Protein AF-A0ABD6SBT2-F1 (afdb_monomer)

Mean predicted aligned error: 2.45 Å

Radius of gyration: 12.48 Å; Cα contacts (8 Å, |Δi|>4): 80; chains: 1; bounding box: 29×24×32 Å

InterPro domains:
  IPR000873 AMP-dependent synthetase/ligase domain [PF00501] (2-81)
  IPR042099 ANL, N-terminal domain [G3DSA:3.40.50.12780] (1-81)

pLDDT: mean 96.16, std 5.86, range [60.06, 98.69]

Nearest PDB structures (foldseek):
  3dhv-assembly1_A  TM=1.009E+00  e=1.619E-09  Bacillus cereus ATCC 14579
  3fce-assembly1_A  TM=1.009E+00  e=5.364E-09  Bacillus cereus ATCC 14579
  4pzp-assembly1_A  TM=1.008E+00  e=1.115E-08  Bacillus cereus ATCC 14579
  3e7x-assembly1_A  TM=9.956E-01  e=2.794E-06  Bacillus subtilis
  7r27-assembly2_B  TM=9.177E-01  e=2.948E-04  Lactiplantibacillus plantarum subsp. plantarum NC8

Solvent-accessible surface area (backbone atoms only — not comparable to full-atom values): 5093 Å² total; per-residue (Å²): 120,81,60,77,50,52,55,58,28,61,78,70,72,53,80,90,84,85,84,56,72,70,30,68,77,32,62,70,55,34,52,55,48,49,50,72,57,67,50,38,67,46,74,47,40,39,70,60,53,54,60,47,60,72,40,88,67,64,42,57,89,41,34,76,57,55,76,44,82,47,73,50,96,57,80,72,54,74,96,79,108

Foldseek 3Di:
DVVVCVPVCVVVVHDDQDDDPVCVVPVVSVLVSQLVPLDQEAEDALVVLVVLVVDPPSDCVSNVNHHYYHHDDDDNDPVSD

Sequence (81 aa):
LSVMDIYPSLVTGGTLWAIDKDMIARPKDLFAS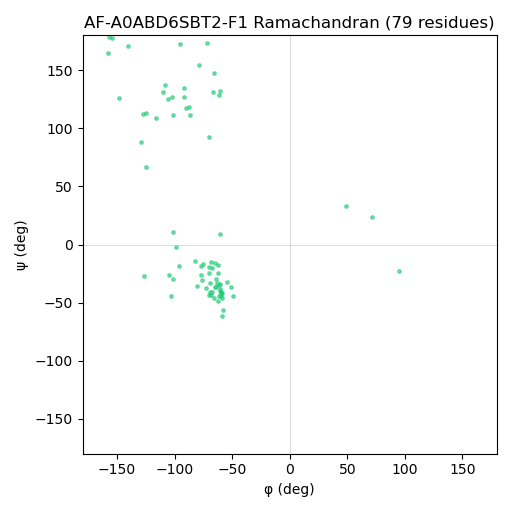LEQSDIQVWTSTPSFAEMCLMEASFSENMLPNMKTFLFCGEVLPNEVA

Organism: Bacillus thuringiensis (NCBI:txid1428)

Secondary structure (DSSP, 8-state):
-TTTTHHHHHHHT-------HHHHTSHHHHHHHHHHH--SEEEE-HHHHHHHHTSTT-STTTSTT--EEEE-SS---GGG-

Structure (mmCIF, N/CA/C/O backbone):
data_AF-A0ABD6SBT2-F1
#
_entry.id   AF-A0ABD6SBT2-F1
#
loop_
_atom_site.group_PDB
_atom_site.id
_atom_site.type_symbol
_atom_site.label_atom_id
_atom_site.label_alt_id
_atom_site.label_comp_id
_atom_site.label_asym_id
_atom_site.label_entity_id
_atom_site.label_seq_id
_atom_site.pdbx_PDB_ins_code
_atom_site.Cartn_x
_atom_site.Cartn_y
_atom_site.Cartn_z
_atom_site.occupancy
_atom_site.B_iso_or_equiv
_atom_site.auth_seq_id
_atom_site.auth_comp_id
_atom_site.auth_asym_id
_atom_site.auth_atom_id
_atom_site.pdbx_PDB_model_num
ATOM 1 N N . LEU A 1 1 ? 8.589 -8.631 1.322 1.00 60.06 1 LEU A N 1
ATOM 2 C CA . LEU A 1 1 ? 7.981 -7.375 1.817 1.00 60.06 1 LEU A CA 1
ATOM 3 C C . LEU A 1 1 ? 6.744 -7.590 2.697 1.00 60.06 1 LEU A C 1
ATOM 5 O O . LEU A 1 1 ? 6.458 -6.708 3.490 1.00 60.06 1 LEU A O 1
ATOM 9 N N . SER A 1 2 ? 6.086 -8.757 2.635 1.00 63.69 2 SER A N 1
ATOM 10 C CA . SER A 1 2 ? 4.813 -9.099 3.306 1.00 63.69 2 SER A CA 1
ATOM 11 C C . SER A 1 2 ? 4.779 -9.040 4.844 1.00 63.69 2 SER A C 1
ATOM 13 O O . SER A 1 2 ? 3.873 -9.579 5.454 1.00 63.69 2 SER A O 1
ATOM 15 N N . VAL A 1 3 ? 5.800 -8.515 5.515 1.00 93.25 3 VAL A N 1
ATOM 16 C CA . VAL A 1 3 ? 5.823 -8.392 6.987 1.00 93.25 3 VAL A CA 1
ATOM 17 C C . VAL A 1 3 ? 5.494 -6.958 7.404 1.00 93.25 3 VAL A C 1
ATOM 19 O O . VAL A 1 3 ? 4.937 -6.749 8.478 1.00 93.25 3 VAL A O 1
ATOM 22 N N . MET A 1 4 ? 5.833 -5.984 6.553 1.00 95.38 4 MET A N 1
ATOM 23 C CA . MET A 1 4 ? 5.701 -4.552 6.830 1.00 95.38 4 MET A CA 1
ATOM 24 C C . MET A 1 4 ? 4.238 -4.089 6.867 1.00 95.38 4 MET A C 1
ATOM 26 O O . MET A 1 4 ? 3.931 -3.116 7.540 1.00 95.38 4 MET A O 1
ATOM 30 N N . ASP A 1 5 ? 3.343 -4.810 6.200 1.00 96.56 5 ASP A N 1
ATOM 31 C CA . ASP A 1 5 ? 1.902 -4.570 6.161 1.00 96.56 5 ASP A CA 1
ATOM 32 C C . ASP A 1 5 ? 1.128 -5.542 7.065 1.00 96.56 5 ASP A C 1
ATOM 34 O O . ASP A 1 5 ? 0.274 -5.101 7.832 1.00 96.56 5 ASP A O 1
ATOM 38 N N . ILE A 1 6 ? 1.449 -6.844 7.040 1.00 97.50 6 ILE A N 1
ATOM 39 C CA . ILE A 1 6 ? 0.688 -7.878 7.760 1.00 97.50 6 ILE A CA 1
ATOM 40 C C . ILE A 1 6 ? 0.635 -7.603 9.260 1.00 97.50 6 ILE A C 1
ATOM 42 O O . ILE A 1 6 ? -0.450 -7.438 9.816 1.00 97.50 6 ILE A O 1
ATOM 46 N N . TYR A 1 7 ? 1.781 -7.561 9.942 1.00 97.25 7 TYR A N 1
ATOM 47 C CA . TYR A 1 7 ? 1.769 -7.446 11.401 1.00 97.25 7 TYR A CA 1
ATOM 48 C C . TYR A 1 7 ? 1.300 -6.072 11.876 1.00 97.25 7 TYR A C 1
ATOM 50 O O . TYR A 1 7 ? 0.470 -6.048 12.785 1.00 97.25 7 TYR A O 1
ATOM 58 N N . PRO A 1 8 ? 1.740 -4.945 11.279 1.00 97.25 8 PRO A N 1
ATOM 59 C CA . PRO A 1 8 ? 1.217 -3.635 11.651 1.00 97.25 8 PRO A CA 1
ATOM 60 C C . PRO A 1 8 ? -0.293 -3.519 11.441 1.00 97.25 8 PRO A C 1
ATOM 62 O O . PRO A 1 8 ? -0.977 -3.015 12.328 1.00 97.25 8 PRO A O 1
ATOM 65 N N . SER A 1 9 ? -0.836 -4.053 10.342 1.00 97.69 9 SER A N 1
ATOM 66 C CA . SER A 1 9 ? -2.286 -4.091 10.119 1.00 97.69 9 SER A CA 1
ATOM 67 C C . SER A 1 9 ? -2.994 -4.923 11.194 1.00 97.69 9 SER A C 1
ATOM 69 O O . SER A 1 9 ? -3.905 -4.430 11.854 1.00 97.69 9 SER A O 1
ATOM 71 N N . LEU A 1 10 ? -2.513 -6.138 11.481 1.00 97.81 10 LEU A N 1
ATOM 72 C CA . LEU A 1 10 ? -3.113 -7.011 12.498 1.00 97.81 10 LEU A CA 1
ATOM 73 C C . LEU A 1 10 ? -3.140 -6.380 13.899 1.00 97.81 10 LEU A C 1
ATOM 75 O O . LEU A 1 10 ? -4.169 -6.429 14.569 1.00 97.81 10 LEU A O 1
ATOM 79 N N . VAL A 1 11 ? -2.036 -5.778 14.355 1.00 98.31 11 VAL A N 1
ATOM 80 C CA . VAL A 1 11 ? -1.962 -5.207 15.716 1.00 98.31 11 VAL A CA 1
ATOM 81 C C . VAL A 1 11 ? -2.712 -3.882 15.858 1.00 98.31 11 VAL A C 1
ATOM 83 O O . VAL A 1 11 ? -3.002 -3.470 16.979 1.00 98.31 11 VAL A O 1
ATOM 86 N N . THR A 1 12 ? -3.034 -3.218 14.745 1.00 97.69 12 THR A N 1
ATOM 87 C CA . THR A 1 12 ? -3.820 -1.972 14.720 1.00 97.69 12 THR A CA 1
ATOM 88 C C . THR A 1 12 ? -5.296 -2.196 14.389 1.00 97.69 12 THR A C 1
ATOM 90 O O . THR A 1 12 ? -6.070 -1.242 14.403 1.00 97.69 12 THR A O 1
ATOM 93 N N . GLY A 1 13 ? -5.707 -3.443 14.128 1.00 98.06 13 GLY A N 1
ATOM 94 C CA . GLY A 1 13 ? -7.074 -3.773 13.716 1.00 98.06 13 GLY A CA 1
ATOM 95 C C . GLY A 1 13 ? -7.408 -3.322 12.290 1.00 98.06 13 GLY A C 1
ATOM 96 O O . GLY A 1 13 ? -8.575 -3.091 11.978 1.00 98.06 13 GLY A O 1
ATOM 97 N N . GLY A 1 14 ? -6.392 -3.161 11.442 1.00 97.56 14 GLY A N 1
ATOM 98 C CA . GLY A 1 14 ? -6.539 -2.819 10.035 1.00 97.56 14 GLY A CA 1
ATOM 99 C C . GLY A 1 14 ? -7.080 -3.971 9.185 1.00 97.56 14 GLY A C 1
ATOM 100 O O . GLY A 1 14 ? -7.242 -5.107 9.633 1.00 97.56 14 GLY A O 1
ATOM 101 N N . THR A 1 15 ? -7.352 -3.662 7.917 1.00 98.44 15 THR A N 1
ATOM 102 C CA . THR A 1 15 ? -7.748 -4.643 6.898 1.00 98.44 15 THR A CA 1
ATOM 103 C C . THR A 1 15 ? -6.613 -4.806 5.896 1.00 98.44 15 THR A C 1
ATOM 105 O O . THR A 1 15 ? -6.064 -3.821 5.410 1.00 98.44 15 THR A O 1
ATOM 108 N N . LEU A 1 16 ? -6.241 -6.051 5.594 1.00 97.94 16 LEU A N 1
ATOM 109 C CA . LEU A 1 16 ? -5.281 -6.353 4.534 1.00 97.94 16 LEU A CA 1
ATOM 110 C C . LEU A 1 16 ? -6.020 -6.497 3.204 1.00 97.94 16 LEU A C 1
ATOM 112 O O . LEU A 1 16 ? -6.839 -7.402 3.051 1.00 97.94 16 LEU A O 1
ATOM 116 N N . TRP A 1 17 ? -5.696 -5.632 2.245 1.00 98.31 17 TRP A N 1
ATOM 117 C CA . TRP A 1 17 ? -6.146 -5.752 0.861 1.00 98.31 17 TRP A CA 1
ATOM 118 C C . TRP A 1 17 ? -5.017 -6.326 0.009 1.00 98.31 17 TRP A C 1
ATOM 120 O O . TRP A 1 17 ? -3.983 -5.687 -0.180 1.00 98.31 17 TRP A O 1
ATOM 130 N N . ALA A 1 18 ? -5.190 -7.555 -0.473 1.00 96.94 18 ALA A N 1
ATOM 131 C CA . ALA A 1 18 ? -4.164 -8.243 -1.243 1.00 96.94 18 ALA A CA 1
ATOM 132 C C . ALA A 1 18 ? -4.332 -7.990 -2.746 1.00 96.94 18 ALA A C 1
ATOM 134 O O . ALA A 1 18 ? -5.423 -8.137 -3.293 1.00 96.94 18 ALA A O 1
ATOM 135 N N . ILE A 1 19 ? -3.220 -7.683 -3.411 1.00 97.56 19 ILE A N 1
ATOM 136 C CA . ILE A 1 19 ? -3.093 -7.702 -4.867 1.00 97.56 19 ILE A CA 1
ATOM 137 C C . ILE A 1 19 ? -2.279 -8.938 -5.244 1.00 97.56 19 ILE A C 1
ATOM 139 O O . ILE A 1 19 ? -1.173 -9.140 -4.737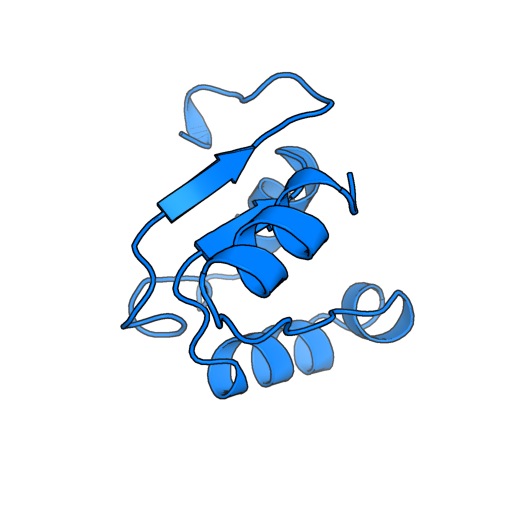 1.00 97.56 19 ILE A O 1
ATOM 143 N N . ASP A 1 20 ? -2.828 -9.776 -6.119 1.00 96.50 20 ASP A N 1
ATOM 144 C CA . ASP A 1 20 ? -2.159 -10.988 -6.582 1.00 96.50 20 ASP A CA 1
ATOM 145 C C . ASP A 1 20 ? -1.400 -10.781 -7.903 1.00 96.50 20 ASP A C 1
ATOM 147 O O . ASP A 1 20 ? -1.476 -9.747 -8.569 1.00 96.50 20 ASP A O 1
ATOM 151 N N . LYS A 1 21 ? -0.642 -11.807 -8.292 1.00 96.00 21 LYS A N 1
ATOM 152 C CA . LYS A 1 21 ? 0.162 -11.798 -9.517 1.00 96.00 21 LYS A CA 1
ATOM 153 C C . LYS A 1 21 ? -0.686 -11.638 -10.785 1.00 96.00 21 LYS A C 1
ATOM 155 O O . LYS A 1 21 ? -0.219 -11.025 -11.746 1.00 96.00 21 LYS A O 1
ATOM 160 N N . ASP A 1 22 ? -1.893 -12.193 -10.811 1.00 97.12 22 ASP A N 1
ATOM 161 C CA . ASP A 1 22 ? -2.746 -12.181 -11.997 1.00 97.12 22 ASP A CA 1
ATOM 162 C C . ASP A 1 22 ? -3.390 -10.806 -12.207 1.00 97.12 22 ASP A C 1
ATOM 164 O O . ASP A 1 22 ? -3.623 -10.418 -13.353 1.00 97.12 22 ASP A O 1
ATOM 168 N N . MET A 1 23 ? -3.642 -10.062 -11.124 1.00 97.44 23 MET A N 1
ATOM 169 C CA . MET A 1 23 ? -4.018 -8.647 -11.166 1.00 97.44 23 MET A CA 1
ATOM 170 C C . MET A 1 23 ? -2.863 -7.796 -11.697 1.00 97.44 23 MET A C 1
ATOM 172 O O . MET A 1 23 ? -3.062 -7.001 -12.607 1.00 97.44 23 MET A O 1
ATOM 176 N N . ILE A 1 24 ? -1.633 -8.001 -11.210 1.00 96.12 24 ILE A N 1
ATOM 177 C CA . ILE A 1 24 ? -0.454 -7.249 -11.688 1.00 96.12 24 ILE A CA 1
ATOM 178 C C . ILE A 1 24 ? -0.216 -7.482 -13.187 1.00 96.12 24 ILE A C 1
ATOM 180 O O . ILE A 1 24 ? 0.109 -6.552 -13.921 1.00 96.12 24 ILE A O 1
ATOM 184 N N . ALA A 1 25 ? -0.427 -8.710 -13.668 1.00 95.94 25 ALA A N 1
ATOM 185 C CA . ALA A 1 25 ? -0.318 -9.038 -15.089 1.00 95.94 25 ALA A CA 1
ATOM 186 C C . ALA A 1 25 ? -1.424 -8.402 -15.959 1.00 95.94 25 ALA A C 1
ATOM 188 O O . ALA A 1 25 ? -1.302 -8.384 -17.186 1.00 95.94 25 ALA A O 1
ATOM 189 N N . ARG A 1 26 ? -2.506 -7.897 -15.351 1.00 96.69 26 ARG A N 1
ATOM 190 C CA . ARG A 1 26 ? -3.673 -7.315 -16.025 1.00 96.69 26 ARG A CA 1
ATOM 191 C C . ARG A 1 26 ? -3.985 -5.938 -15.428 1.00 96.69 26 ARG A C 1
ATOM 193 O O . ARG A 1 26 ? -4.843 -5.842 -14.553 1.00 96.69 26 ARG A O 1
ATOM 200 N N . PRO A 1 27 ? -3.372 -4.852 -15.940 1.00 92.88 27 PRO A N 1
ATOM 201 C CA . PRO A 1 27 ? -3.489 -3.514 -15.352 1.00 92.88 27 PRO A CA 1
ATOM 202 C C . PRO A 1 27 ? -4.929 -3.054 -15.093 1.00 92.88 27 PRO A C 1
ATOM 204 O O . PRO A 1 27 ? -5.208 -2.451 -14.066 1.00 92.88 27 PRO A O 1
ATOM 207 N N . LYS A 1 28 ? -5.877 -3.409 -15.970 1.00 95.69 28 LYS A N 1
ATOM 208 C CA . LYS A 1 28 ? -7.302 -3.105 -15.759 1.00 95.69 28 LYS A CA 1
ATOM 209 C C . LYS A 1 28 ? -7.863 -3.715 -14.473 1.00 95.69 28 LYS A C 1
ATOM 211 O O . LYS A 1 28 ? -8.591 -3.039 -13.757 1.00 95.69 28 LYS A O 1
ATOM 216 N N . ASP A 1 29 ? -7.513 -4.965 -14.182 1.00 98.00 29 ASP A N 1
ATOM 217 C CA . ASP A 1 29 ? -7.980 -5.677 -12.991 1.00 98.00 29 ASP A CA 1
ATOM 218 C C . ASP A 1 29 ? -7.283 -5.124 -11.738 1.00 98.00 29 ASP A C 1
ATOM 220 O O . ASP A 1 29 ? -7.922 -4.947 -10.702 1.00 98.00 29 ASP A O 1
ATOM 224 N N . LEU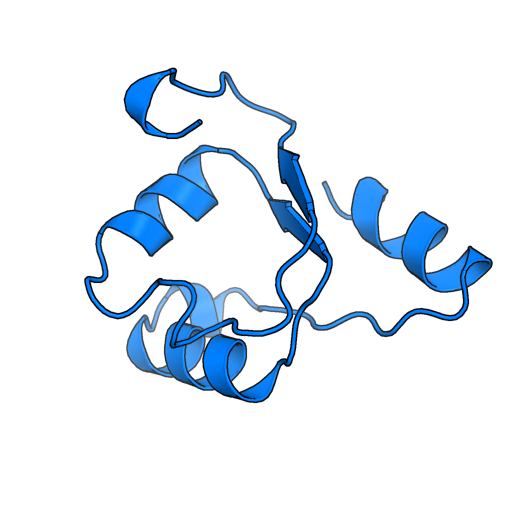 A 1 30 ? -5.994 -4.778 -11.851 1.00 98.38 30 LEU A N 1
ATOM 225 C CA . LEU A 1 30 ? -5.240 -4.100 -10.795 1.00 98.38 30 LEU A CA 1
ATOM 226 C C . LEU A 1 30 ? -5.885 -2.767 -10.403 1.00 98.38 30 LEU A C 1
ATOM 228 O O . LEU A 1 30 ? -6.209 -2.570 -9.236 1.00 98.38 30 LEU A O 1
ATOM 232 N N . PHE A 1 31 ? -6.088 -1.859 -11.359 1.00 98.12 31 PHE A N 1
ATOM 233 C CA . PHE A 1 31 ? -6.610 -0.524 -11.062 1.00 98.12 31 PHE A CA 1
ATOM 234 C C . PHE A 1 31 ? -8.076 -0.554 -10.623 1.00 98.12 31 PHE A C 1
ATOM 236 O O . PHE A 1 31 ? -8.445 0.193 -9.723 1.00 98.12 31 PHE A O 1
ATOM 243 N N . ALA A 1 32 ? -8.884 -1.478 -11.156 1.00 98.06 32 ALA A N 1
ATOM 244 C CA . ALA A 1 32 ? -10.238 -1.706 -10.655 1.00 98.06 32 ALA A CA 1
ATOM 245 C C . ALA A 1 32 ? -10.248 -2.231 -9.207 1.00 98.06 32 ALA A C 1
ATOM 247 O O . ALA A 1 32 ? -11.135 -1.877 -8.432 1.00 98.06 32 ALA A O 1
ATOM 248 N N . SER A 1 33 ? -9.282 -3.076 -8.830 1.00 98.44 33 SER A N 1
ATOM 249 C CA . SER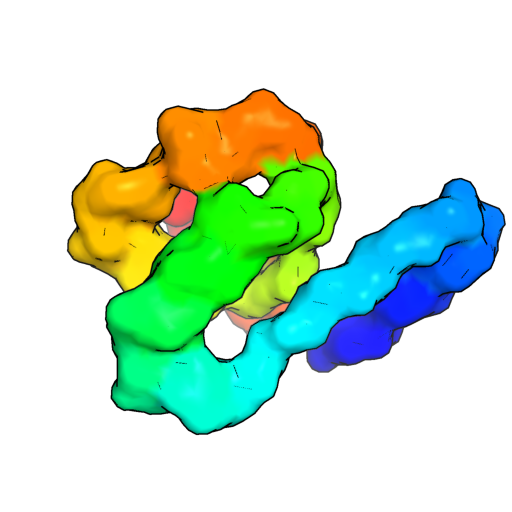 A 1 33 ? -9.120 -3.553 -7.451 1.00 98.44 33 SER A CA 1
ATOM 250 C C . SER A 1 33 ? -8.683 -2.421 -6.520 1.00 98.44 33 SER A C 1
ATOM 252 O O . SER A 1 33 ? -9.252 -2.258 -5.445 1.00 98.44 33 SER A O 1
ATOM 254 N N . LEU A 1 34 ? -7.727 -1.592 -6.954 1.00 98.25 34 LEU A N 1
ATOM 255 C CA . LEU A 1 34 ? -7.258 -0.431 -6.195 1.00 98.25 34 LEU A CA 1
ATOM 256 C C . LEU A 1 34 ? -8.377 0.589 -5.948 1.00 98.25 34 LEU A C 1
ATOM 258 O O . LEU A 1 34 ? -8.542 1.024 -4.812 1.00 98.25 34 LEU A O 1
ATOM 262 N N . GLU A 1 35 ? -9.193 0.902 -6.954 1.00 97.88 35 GLU A N 1
ATOM 263 C CA . GLU A 1 35 ? -10.340 1.814 -6.814 1.00 97.88 35 GLU A CA 1
ATOM 264 C C . GLU A 1 35 ? -11.379 1.308 -5.793 1.00 97.88 35 GLU A C 1
ATOM 266 O O . GLU A 1 35 ? -11.970 2.089 -5.053 1.00 97.88 35 GLU A O 1
ATOM 271 N N . GLN A 1 36 ? -11.571 -0.011 -5.693 1.00 98.25 36 GLN A N 1
ATOM 272 C CA . GLN A 1 36 ? -12.494 -0.629 -4.729 1.00 98.25 36 GLN A CA 1
ATOM 273 C C . GLN A 1 36 ? -11.903 -0.799 -3.324 1.00 98.25 36 GLN A C 1
ATOM 275 O O . GLN A 1 36 ? -12.637 -1.096 -2.382 1.00 98.25 36 GLN A O 1
ATOM 280 N N . SER A 1 37 ? -10.585 -0.663 -3.185 1.00 97.94 37 SER A N 1
ATOM 281 C CA . SER A 1 37 ? -9.859 -1.091 -1.989 1.00 97.94 37 SER A CA 1
ATOM 282 C C . SER A 1 37 ? -9.996 -0.155 -0.791 1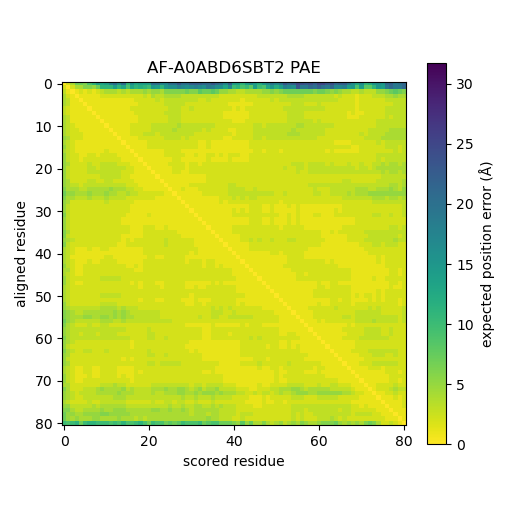.00 97.94 37 SER A C 1
ATOM 284 O O . SER A 1 37 ? -9.811 -0.589 0.345 1.00 97.94 37 SER A O 1
ATOM 286 N N . ASP A 1 38 ? -10.263 1.130 -1.043 1.00 97.38 38 ASP A N 1
ATOM 287 C CA . ASP A 1 38 ? -10.196 2.202 -0.044 1.00 97.38 38 ASP A CA 1
ATOM 288 C C . ASP A 1 38 ? -8.886 2.204 0.782 1.00 97.38 38 ASP A C 1
ATOM 290 O O . ASP A 1 38 ? -8.869 2.513 1.977 1.00 97.38 38 ASP A O 1
ATOM 294 N N . ILE A 1 39 ? -7.763 1.805 0.164 1.00 98.12 39 ILE A N 1
ATOM 295 C CA . ILE A 1 39 ? -6.475 1.685 0.860 1.00 98.12 39 ILE A CA 1
ATOM 296 C C . ILE A 1 39 ? -6.042 3.036 1.440 1.00 98.12 39 ILE A C 1
ATOM 298 O O . ILE A 1 39 ? -5.978 4.055 0.754 1.00 98.12 39 ILE A O 1
ATOM 302 N N . GLN A 1 40 ? -5.646 2.999 2.713 1.00 98.69 40 GLN A N 1
ATOM 303 C CA . GLN A 1 40 ? -5.124 4.149 3.456 1.00 98.69 40 GLN A CA 1
ATOM 304 C C . GLN A 1 40 ? -3.604 4.094 3.648 1.00 98.69 40 GLN A C 1
ATOM 306 O O . GLN A 1 40 ? -2.955 5.130 3.810 1.00 98.69 40 GLN A O 1
ATOM 311 N N . VAL A 1 41 ? -3.039 2.884 3.652 1.00 98.38 41 VAL A N 1
ATOM 312 C CA . VAL A 1 41 ? -1.608 2.626 3.829 1.00 98.38 41 VAL A CA 1
ATOM 313 C C . VAL A 1 41 ? -1.132 1.738 2.690 1.00 98.38 41 VAL A C 1
ATOM 315 O O . VAL A 1 41 ? -1.498 0.567 2.607 1.00 98.38 41 VAL A O 1
ATOM 318 N N . TRP A 1 42 ? -0.298 2.293 1.823 1.00 98.19 42 TRP A N 1
ATOM 319 C CA . TRP A 1 42 ? 0.321 1.588 0.714 1.00 98.19 42 TRP A CA 1
ATOM 320 C C . TRP A 1 42 ? 1.672 1.023 1.134 1.00 98.19 42 TRP A C 1
ATOM 322 O O . TRP A 1 42 ? 2.534 1.764 1.598 1.00 98.19 42 TRP A O 1
ATOM 332 N N . THR A 1 43 ? 1.888 -0.276 0.934 1.00 98.00 43 THR A N 1
ATOM 333 C CA . THR A 1 43 ? 3.182 -0.926 1.185 1.00 98.00 43 THR A CA 1
ATOM 334 C C . THR A 1 43 ? 3.643 -1.647 -0.074 1.00 98.00 43 THR A C 1
ATOM 336 O O . THR A 1 43 ? 3.025 -2.622 -0.494 1.00 98.00 43 THR A O 1
ATOM 339 N N . SER A 1 44 ? 4.732 -1.189 -0.692 1.00 97.62 44 SER A N 1
ATOM 340 C CA . SER A 1 44 ? 5.298 -1.837 -1.883 1.00 97.62 44 SER A CA 1
ATOM 341 C C . SER A 1 44 ? 6.789 -1.564 -2.034 1.00 97.62 44 SER A C 1
ATOM 343 O O . SER A 1 44 ? 7.396 -0.828 -1.254 1.00 97.62 44 SER A O 1
ATOM 345 N N . THR A 1 45 ? 7.399 -2.147 -3.064 1.00 9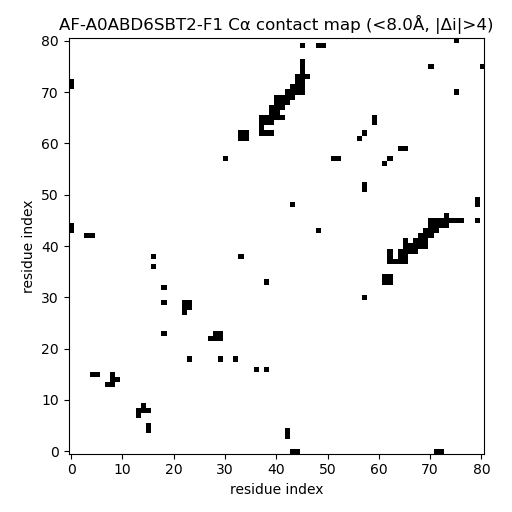7.00 45 THR A N 1
ATOM 346 C CA . THR A 1 45 ? 8.697 -1.656 -3.526 1.00 97.00 45 THR A CA 1
ATOM 347 C C . THR A 1 45 ? 8.509 -0.391 -4.377 1.00 97.00 45 THR A C 1
ATOM 349 O O . THR A 1 45 ? 7.426 -0.215 -4.956 1.00 97.00 45 THR A O 1
ATOM 352 N N . PRO A 1 46 ? 9.523 0.489 -4.461 1.00 97.62 46 PRO A N 1
ATOM 353 C CA . PRO A 1 46 ? 9.514 1.638 -5.364 1.00 97.62 46 PRO A CA 1
ATOM 354 C C . PRO A 1 46 ? 9.141 1.289 -6.810 1.00 97.62 46 PRO A C 1
ATOM 356 O O . PRO A 1 46 ? 8.287 1.961 -7.382 1.00 97.62 46 PRO A O 1
ATOM 359 N N . SER A 1 47 ? 9.677 0.204 -7.383 1.00 97.06 47 SER A N 1
ATOM 360 C CA . SER A 1 47 ? 9.382 -0.154 -8.779 1.00 97.06 47 SER A CA 1
ATOM 361 C C . SER A 1 47 ? 7.913 -0.510 -9.029 1.00 97.06 47 SER A C 1
ATOM 363 O O . SER A 1 47 ? 7.397 -0.260 -10.117 1.00 97.06 47 SER A O 1
ATOM 365 N N . PHE A 1 48 ? 7.202 -1.057 -8.036 1.00 96.88 48 PHE A N 1
ATOM 366 C CA . PHE A 1 48 ? 5.763 -1.299 -8.173 1.00 96.88 48 PHE A CA 1
ATOM 367 C C . PHE A 1 48 ? 4.961 0.009 -8.203 1.00 96.88 48 PHE A C 1
ATOM 369 O O . PHE A 1 48 ? 4.047 0.150 -9.011 1.00 96.88 48 PHE A O 1
ATOM 376 N N . ALA A 1 49 ? 5.324 0.981 -7.363 1.00 97.50 49 ALA A N 1
ATOM 377 C CA . ALA A 1 49 ? 4.678 2.291 -7.372 1.00 97.50 49 ALA A CA 1
ATOM 378 C C . ALA A 1 49 ? 4.976 3.062 -8.662 1.00 97.50 49 ALA A C 1
ATOM 380 O O . ALA A 1 49 ? 4.066 3.639 -9.245 1.00 97.50 49 ALA A O 1
ATOM 381 N N . GLU A 1 50 ? 6.213 3.003 -9.157 1.00 97.31 50 GLU A N 1
ATOM 382 C CA . GLU A 1 50 ? 6.599 3.598 -10.439 1.00 97.31 50 GLU A CA 1
ATOM 383 C C . GLU A 1 50 ? 5.785 3.019 -11.607 1.00 97.31 50 GLU A C 1
ATOM 385 O O . GLU A 1 50 ? 5.294 3.769 -12.447 1.00 97.31 50 GLU A O 1
ATOM 390 N N . MET A 1 51 ? 5.555 1.701 -11.628 1.00 96.69 51 MET A N 1
ATOM 391 C CA . MET A 1 51 ? 4.659 1.066 -12.602 1.00 96.69 51 MET A CA 1
ATOM 392 C C . MET A 1 51 ? 3.226 1.614 -12.502 1.00 96.69 51 MET A C 1
ATOM 394 O O . MET A 1 51 ? 2.611 1.899 -13.528 1.00 96.69 51 MET A O 1
ATOM 398 N N . CYS A 1 52 ? 2.688 1.774 -11.289 1.00 97.69 52 CYS A N 1
ATOM 399 C CA . CYS A 1 52 ? 1.355 2.344 -11.086 1.00 97.69 52 CYS A CA 1
ATOM 400 C C . CYS A 1 52 ? 1.273 3.815 -11.524 1.00 97.69 52 CYS A C 1
ATOM 402 O O . CYS A 1 52 ? 0.272 4.199 -12.120 1.00 97.69 52 CYS A O 1
ATOM 404 N N . LEU A 1 53 ? 2.327 4.610 -11.312 1.00 97.25 53 LEU A N 1
ATOM 405 C CA . LEU A 1 53 ? 2.414 6.014 -11.738 1.00 97.25 53 LEU A CA 1
ATOM 406 C C . LEU A 1 53 ? 2.402 6.196 -13.266 1.00 97.25 53 LEU A C 1
ATOM 408 O O . LEU A 1 53 ? 2.139 7.299 -13.743 1.00 97.25 53 LEU A O 1
ATOM 412 N N . MET A 1 54 ? 2.646 5.137 -14.049 1.00 95.00 54 MET A N 1
ATOM 413 C CA . MET A 1 54 ? 2.484 5.183 -15.509 1.00 95.00 54 MET A CA 1
ATOM 414 C C . MET A 1 54 ? 1.012 5.265 -15.940 1.00 95.00 54 MET A C 1
ATOM 416 O O . MET A 1 54 ? 0.730 5.664 -17.070 1.00 95.00 54 MET A O 1
ATOM 420 N N . GLU A 1 55 ? 0.072 4.890 -15.067 1.00 95.94 55 GLU A N 1
ATOM 421 C CA . GLU A 1 55 ? -1.359 5.003 -15.328 1.00 95.94 55 GLU A CA 1
ATOM 422 C C . GLU A 1 55 ? -1.878 6.361 -14.855 1.00 95.94 55 GLU A C 1
ATOM 424 O O . GLU A 1 55 ? -1.891 6.663 -13.665 1.00 95.94 55 GLU A O 1
ATOM 429 N N . ALA A 1 56 ? -2.387 7.171 -15.783 1.00 96.06 56 ALA A N 1
ATOM 430 C CA . ALA A 1 56 ? -2.808 8.540 -15.484 1.00 96.06 56 ALA A CA 1
ATOM 431 C C . ALA A 1 56 ? -3.954 8.626 -14.457 1.00 96.06 56 ALA A C 1
ATOM 433 O O . ALA A 1 56 ? -4.113 9.654 -13.799 1.00 96.06 56 ALA A O 1
ATOM 434 N N . SER A 1 57 ? -4.765 7.571 -14.312 1.00 96.12 57 SER A N 1
ATOM 435 C CA . SER A 1 57 ? -5.818 7.5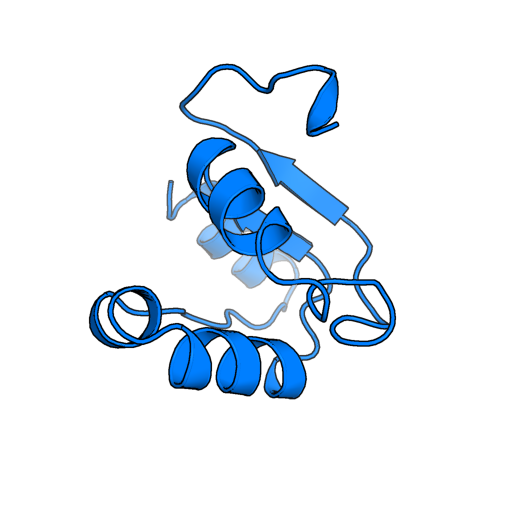24 -13.293 1.00 96.12 57 SER A CA 1
ATOM 436 C C . SER A 1 57 ? -5.299 7.239 -11.883 1.00 96.12 57 SER A C 1
ATOM 438 O O . SER A 1 57 ? -6.018 7.518 -10.923 1.00 96.12 57 SER A O 1
ATOM 440 N N . PHE A 1 58 ? -4.081 6.704 -11.732 1.00 97.94 58 PHE A N 1
ATOM 441 C CA . PHE A 1 58 ? -3.481 6.425 -10.429 1.00 97.94 58 PHE A CA 1
ATOM 442 C C . PHE A 1 58 ? -3.130 7.740 -9.723 1.00 97.94 58 PHE A C 1
ATOM 444 O O . PHE A 1 58 ? -2.090 8.356 -9.943 1.00 97.94 58 PHE A O 1
ATOM 451 N N . SER A 1 59 ? -4.069 8.211 -8.912 1.00 97.81 59 SER A N 1
ATOM 452 C CA . SER A 1 59 ? -4.050 9.526 -8.279 1.00 97.81 59 SER A CA 1
ATOM 453 C C . SER A 1 59 ? -4.935 9.521 -7.033 1.00 97.81 59 SER A C 1
ATOM 455 O O . SER A 1 59 ? -5.616 8.534 -6.745 1.00 97.81 59 SER A O 1
ATOM 457 N N . GLU A 1 60 ? -4.990 10.649 -6.329 1.00 97.88 60 GLU A N 1
ATOM 458 C CA . GLU A 1 60 ? -5.908 10.856 -5.202 1.00 97.88 60 GLU A CA 1
ATOM 459 C C . GLU A 1 60 ? -7.377 10.593 -5.574 1.00 97.88 60 GLU A C 1
ATOM 461 O O . GLU A 1 60 ? -8.127 10.075 -4.758 1.00 97.88 60 GLU A O 1
ATOM 466 N N . ASN A 1 61 ? -7.792 10.849 -6.820 1.00 97.88 61 ASN A N 1
ATOM 467 C CA . ASN A 1 61 ? -9.163 10.550 -7.249 1.00 97.88 61 ASN A CA 1
ATOM 468 C C . ASN A 1 61 ? -9.482 9.046 -7.200 1.00 97.88 61 ASN A C 1
ATOM 470 O O . ASN A 1 61 ? -10.622 8.678 -6.934 1.00 97.88 61 ASN A O 1
ATOM 474 N N . MET A 1 62 ? -8.489 8.188 -7.462 1.00 98.12 62 MET A N 1
ATOM 475 C CA . MET A 1 62 ? -8.631 6.731 -7.372 1.00 98.12 62 MET A CA 1
ATOM 476 C C . MET A 1 62 ? -8.506 6.239 -5.927 1.00 98.12 62 MET A C 1
ATOM 478 O O . MET A 1 62 ? -9.175 5.283 -5.54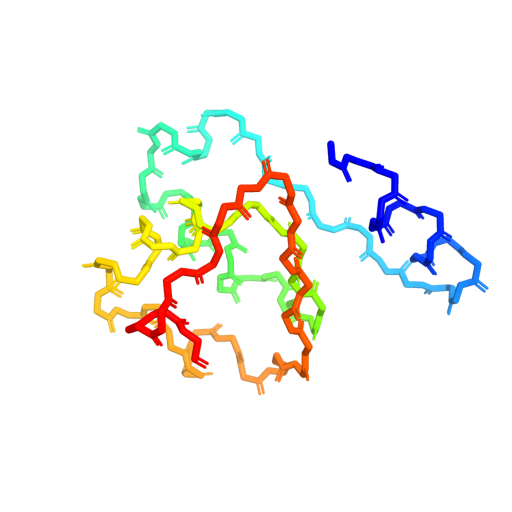9 1.00 98.12 62 MET A O 1
ATOM 482 N N . LEU A 1 63 ? -7.645 6.872 -5.127 1.00 98.44 63 LEU A N 1
ATOM 483 C CA . LEU A 1 63 ? -7.340 6.473 -3.750 1.00 98.44 63 LEU A CA 1
ATOM 484 C C . LEU A 1 63 ? -7.572 7.648 -2.780 1.00 98.44 63 LEU A C 1
ATOM 486 O O . LEU A 1 63 ? -6.615 8.151 -2.185 1.00 98.44 63 LEU A O 1
ATOM 490 N N . PRO A 1 64 ? -8.829 8.095 -2.592 1.00 98.19 64 PRO A N 1
ATOM 491 C CA . PRO A 1 64 ? -9.138 9.344 -1.887 1.00 98.19 64 PRO A CA 1
ATOM 492 C C . PRO A 1 64 ? -8.806 9.315 -0.392 1.00 98.19 64 PRO A C 1
ATOM 494 O O . PRO A 1 64 ? -8.650 10.361 0.230 1.00 98.19 64 PRO A O 1
ATOM 497 N N . ASN A 1 65 ? -8.691 8.125 0.201 1.00 98.50 65 ASN A N 1
ATOM 498 C CA . ASN A 1 65 ? -8.349 7.949 1.611 1.00 98.50 65 ASN A CA 1
ATOM 499 C C . ASN A 1 65 ? -6.882 7.555 1.842 1.00 98.50 65 ASN A C 1
ATOM 501 O O . ASN A 1 65 ? -6.520 7.211 2.973 1.00 98.50 65 ASN A O 1
ATOM 505 N N . MET A 1 66 ? -6.033 7.619 0.809 1.00 98.56 66 MET A N 1
ATOM 506 C CA . MET A 1 66 ? -4.605 7.338 0.934 1.00 98.56 66 MET A CA 1
ATOM 507 C C . MET A 1 66 ? -3.935 8.329 1.895 1.00 98.56 66 MET A C 1
ATOM 509 O O . MET A 1 66 ? -4.068 9.542 1.755 1.00 98.56 66 MET A O 1
ATOM 513 N N . LYS A 1 67 ? -3.194 7.815 2.881 1.00 98.38 67 LYS A N 1
ATOM 514 C CA . LYS A 1 67 ? -2.547 8.621 3.935 1.00 98.38 67 LYS A CA 1
ATOM 515 C C . LYS A 1 67 ? -1.059 8.362 4.063 1.00 98.38 67 LYS A C 1
ATOM 517 O O . LYS A 1 67 ? -0.334 9.205 4.588 1.00 98.38 67 LYS A O 1
ATOM 522 N N . THR A 1 68 ? -0.594 7.173 3.698 1.00 98.38 68 THR A N 1
ATOM 523 C CA . THR A 1 68 ? 0.783 6.766 3.980 1.00 98.38 68 THR A CA 1
ATOM 524 C C . THR A 1 68 ? 1.302 5.832 2.901 1.00 98.38 68 THR A C 1
ATOM 526 O O . THR A 1 68 ? 0.712 4.785 2.660 1.00 98.38 68 THR A O 1
ATOM 529 N N . PHE A 1 69 ? 2.443 6.185 2.311 1.00 98.19 69 PHE A N 1
ATOM 530 C CA . PHE A 1 69 ? 3.236 5.296 1.468 1.00 98.19 69 PHE A CA 1
ATOM 531 C C . PHE A 1 69 ? 4.442 4.781 2.256 1.00 98.19 69 PHE A C 1
ATOM 533 O O . PHE A 1 69 ? 5.205 5.557 2.830 1.00 98.19 69 PHE A O 1
ATOM 540 N N . LEU A 1 70 ? 4.607 3.461 2.290 1.00 97.69 70 LEU A N 1
ATOM 541 C CA . LEU A 1 70 ? 5.724 2.756 2.902 1.00 97.69 70 LEU A CA 1
ATOM 542 C C . LEU A 1 70 ? 6.491 2.014 1.804 1.00 97.69 70 LEU A C 1
ATOM 544 O O . LEU A 1 70 ? 6.014 1.020 1.252 1.00 97.69 70 LEU A O 1
ATOM 548 N N . PHE A 1 71 ? 7.693 2.500 1.496 1.00 97.25 71 PHE A N 1
ATOM 549 C CA . PHE A 1 71 ? 8.574 1.905 0.494 1.00 97.25 71 PHE A CA 1
ATOM 550 C C . PHE A 1 71 ? 9.772 1.216 1.140 1.00 97.25 71 PHE A C 1
ATOM 552 O O . PHE A 1 71 ? 10.390 1.747 2.064 1.00 97.25 71 PHE A O 1
ATOM 559 N N . CYS A 1 72 ? 10.121 0.027 0.647 1.00 95.56 72 CYS A N 1
ATOM 560 C CA . CYS A 1 72 ? 11.313 -0.699 1.080 1.00 95.56 72 CYS A CA 1
ATOM 561 C C . CYS A 1 72 ? 11.765 -1.719 0.024 1.00 95.56 72 CYS A C 1
ATOM 563 O O . CYS A 1 72 ? 11.005 -2.087 -0.869 1.00 95.56 72 CYS A O 1
ATOM 565 N N . GLY A 1 73 ? 12.998 -2.211 0.155 1.00 95.44 73 GLY A N 1
ATOM 566 C CA . GLY A 1 73 ? 13.570 -3.280 -0.669 1.00 95.44 73 GLY A CA 1
ATOM 567 C C . GLY A 1 73 ? 14.398 -2.804 -1.864 1.00 95.44 73 GLY A C 1
ATOM 568 O O . GLY A 1 73 ? 15.273 -3.543 -2.303 1.00 95.44 73 GLY A O 1
ATOM 569 N N . GLU A 1 74 ? 14.182 -1.579 -2.344 1.00 96.44 74 GLU A N 1
ATOM 570 C CA . GLU A 1 74 ? 14.894 -0.981 -3.484 1.00 96.44 74 GLU A CA 1
ATOM 571 C C . GLU A 1 74 ? 15.184 0.504 -3.206 1.00 96.44 74 GLU A C 1
ATOM 573 O O . GLU A 1 74 ? 14.694 1.069 -2.224 1.00 96.44 74 GLU A O 1
ATOM 578 N N . VAL A 1 75 ? 15.988 1.142 -4.062 1.00 97.38 75 VAL A N 1
ATOM 579 C CA . VAL A 1 75 ? 16.196 2.598 -4.012 1.00 97.38 75 VAL A CA 1
ATOM 580 C C . VAL A 1 75 ? 14.889 3.289 -4.385 1.00 97.38 75 VAL A C 1
ATOM 582 O O . VAL A 1 75 ? 14.294 2.946 -5.400 1.00 97.38 75 VAL A O 1
ATOM 585 N N . LEU A 1 76 ? 14.471 4.270 -3.588 1.00 97.75 76 LEU A N 1
ATOM 586 C CA . LEU A 1 76 ? 13.374 5.173 -3.928 1.00 97.75 76 L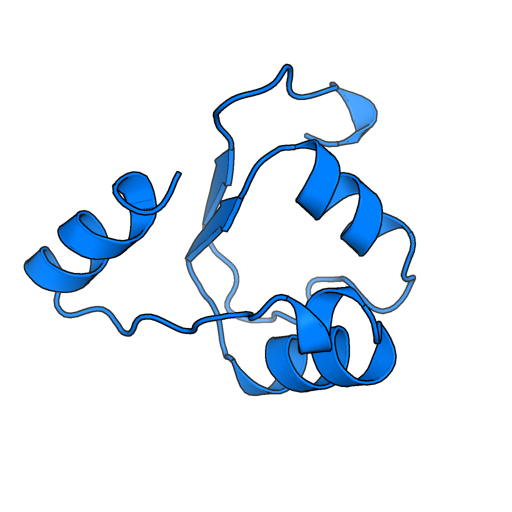EU A CA 1
ATOM 587 C C . LEU A 1 76 ? 13.934 6.353 -4.745 1.00 97.75 76 LEU A C 1
ATOM 589 O O . LEU A 1 76 ? 14.700 7.144 -4.183 1.00 97.75 76 LEU A O 1
ATOM 593 N N . PRO A 1 77 ? 13.618 6.479 -6.048 1.00 96.81 77 PRO A N 1
ATOM 594 C CA . PRO A 1 77 ? 14.032 7.630 -6.844 1.00 96.81 77 PRO A CA 1
ATOM 595 C C . PRO A 1 77 ? 13.355 8.911 -6.349 1.00 96.81 77 PRO A C 1
ATOM 597 O O . PRO A 1 77 ? 12.205 8.874 -5.926 1.00 96.81 77 PRO A O 1
ATOM 600 N N . ASN A 1 78 ? 14.042 10.052 -6.454 1.00 96.81 78 ASN A N 1
ATOM 601 C CA . ASN A 1 78 ? 13.477 11.349 -6.058 1.00 96.81 78 ASN A CA 1
ATOM 602 C C . ASN A 1 78 ? 12.221 11.696 -6.878 1.00 96.81 78 ASN A C 1
ATOM 604 O O . ASN A 1 78 ? 11.229 12.106 -6.307 1.00 96.81 78 ASN A O 1
ATOM 608 N N . GLU A 1 79 ? 12.217 11.411 -8.183 1.00 95.56 79 GLU A N 1
ATOM 609 C CA . GLU A 1 79 ? 11.056 11.652 -9.063 1.00 95.56 79 GLU A CA 1
ATOM 610 C C . GLU A 1 79 ? 9.794 10.849 -8.683 1.00 95.56 79 GLU A C 1
ATOM 612 O O . GLU A 1 79 ? 8.704 11.164 -9.149 1.00 95.56 79 GLU A O 1
ATOM 617 N N . VAL A 1 80 ? 9.940 9.788 -7.879 1.00 93.25 80 VAL A N 1
ATOM 618 C CA . VAL A 1 80 ? 8.828 8.943 -7.404 1.00 93.25 80 VAL A CA 1
ATOM 619 C C . VAL A 1 80 ? 8.344 9.374 -6.010 1.00 93.25 80 VAL A C 1
ATOM 621 O O . VAL A 1 80 ? 7.247 8.989 -5.610 1.00 93.25 80 VAL A O 1
ATOM 624 N N . ALA A 1 81 ? 9.156 10.127 -5.262 1.00 81.38 81 ALA A N 1
ATOM 625 C CA . ALA A 1 81 ? 8.893 10.532 -3.879 1.00 81.38 81 ALA A CA 1
ATOM 626 C C . ALA A 1 81 ? 8.122 11.857 -3.797 1.00 81.38 81 ALA A C 1
ATOM 628 O O . ALA A 1 81 ? 7.254 11.950 -2.900 1.00 81.38 81 ALA A O 1
#